Protein AF-A0A8G1RXE8-F1 (afdb_monomer)

Secondary structure (DSSP, 8-state):
---------HHHHHHHHHHHHHHTTPPSSEEEEEEETTTTEEEEEEE-S---HHHHHHHHHHHHHH-SS---EE-SS-EEEEPPPTT--------------------

Nearest PDB structures (foldseek):
  5mrc-assembly1_7  TM=4.461E-01  e=2.741E+00  Saccharomyces cerevisiae
  2nvm-assembly1_A  TM=3.968E-01  e=1.412E+00  Trichormus variabilis ATCC 29413
  1d1r-assembly1_A  TM=4.282E-01  e=4.979E+00  Escherichia coli
  2n76-assembly1_A  TM=2.440E-01  e=2.929E+00  synthetic construct
  7at4-assembly1_A  TM=2.327E-01  e=7.921E+00  uncultured bacterium

Structure (mmCIF, N/CA/C/O backbone):
data_AF-A0A8G1RXE8-F1
#
_entry.id   AF-A0A8G1RXE8-F1
#
loop_
_atom_site.group_PDB
_atom_site.id
_atom_site.type_symbol
_atom_site.label_atom_id
_atom_site.label_alt_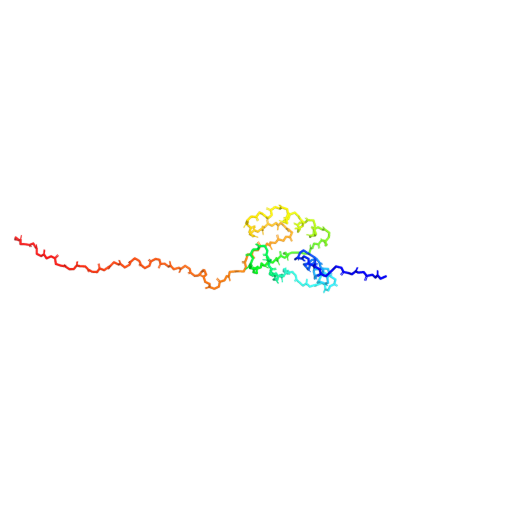id
_atom_site.label_comp_id
_atom_site.label_asym_id
_atom_site.label_entity_id
_atom_site.label_seq_id
_atom_site.pdbx_PDB_ins_code
_atom_site.Cartn_x
_atom_site.Cartn_y
_atom_site.Cartn_z
_atom_site.occupancy
_atom_site.B_iso_or_equiv
_atom_site.auth_seq_id
_atom_site.auth_comp_id
_atom_site.auth_asym_id
_atom_site.auth_atom_id
_atom_site.pdbx_PDB_model_num
ATOM 1 N N . MET A 1 1 ? 24.085 16.803 18.070 1.00 44.47 1 MET A N 1
ATOM 2 C CA . MET A 1 1 ? 23.231 15.627 18.347 1.00 44.47 1 MET A CA 1
ATOM 3 C C . MET A 1 1 ? 22.255 15.477 17.201 1.00 44.47 1 MET A C 1
ATOM 5 O O . MET A 1 1 ? 21.641 16.466 16.826 1.00 44.47 1 MET A O 1
ATOM 9 N N . THR A 1 2 ? 22.139 14.282 16.636 1.00 63.59 2 THR A N 1
ATOM 10 C CA . THR A 1 2 ? 21.210 13.995 15.536 1.00 63.59 2 THR A CA 1
ATOM 11 C C . THR A 1 2 ? 20.047 13.197 16.112 1.00 63.59 2 THR A C 1
ATOM 13 O O . THR A 1 2 ? 20.255 12.092 16.609 1.00 63.59 2 THR A O 1
ATOM 16 N N . SER A 1 3 ? 18.837 13.748 16.094 1.00 59.44 3 SER A N 1
ATOM 17 C CA . SER A 1 3 ? 17.620 13.014 16.447 1.00 59.44 3 SER A CA 1
ATOM 18 C C . SER A 1 3 ? 17.047 12.348 15.193 1.00 59.44 3 SER A C 1
ATOM 20 O O . SER A 1 3 ? 17.038 12.936 14.113 1.00 59.44 3 SER A O 1
ATOM 22 N N . LYS A 1 4 ? 16.590 11.096 15.314 1.00 69.69 4 LYS A N 1
ATOM 23 C CA . LYS A 1 4 ? 15.868 10.380 14.252 1.00 69.69 4 LYS A CA 1
ATOM 24 C C . LYS A 1 4 ? 14.429 10.164 14.700 1.00 69.69 4 LYS A C 1
ATOM 26 O O . LYS A 1 4 ? 14.198 9.685 15.807 1.00 69.69 4 LYS A O 1
ATOM 31 N N . ASN A 1 5 ? 13.471 10.504 13.845 1.00 68.44 5 ASN A N 1
ATOM 32 C CA . ASN A 1 5 ? 12.067 10.216 14.102 1.00 68.44 5 ASN A CA 1
ATOM 33 C C . ASN A 1 5 ? 11.797 8.731 13.811 1.00 68.44 5 ASN A C 1
ATOM 35 O O . ASN A 1 5 ? 11.994 8.272 12.688 1.00 68.44 5 ASN A O 1
ATOM 39 N N . LEU A 1 6 ? 11.385 7.982 14.836 1.00 71.81 6 LEU A N 1
ATOM 40 C CA . LEU A 1 6 ? 11.049 6.558 14.732 1.00 71.81 6 LEU A CA 1
ATOM 41 C C . LEU A 1 6 ? 9.540 6.309 14.576 1.00 71.81 6 LEU A C 1
ATOM 43 O O . LEU A 1 6 ? 9.129 5.156 14.467 1.00 71.81 6 LEU A O 1
ATOM 47 N N . ASN A 1 7 ? 8.713 7.359 14.532 1.00 67.88 7 ASN A N 1
ATOM 48 C CA . ASN A 1 7 ? 7.289 7.243 14.221 1.00 67.88 7 ASN A CA 1
ATOM 49 C C . ASN A 1 7 ? 7.112 7.006 12.719 1.00 67.88 7 ASN A C 1
ATOM 51 O O . ASN A 1 7 ? 6.743 7.912 11.976 1.00 67.88 7 ASN A O 1
ATOM 55 N N . ARG A 1 8 ? 7.416 5.788 12.266 1.00 78.19 8 ARG A N 1
ATOM 56 C CA . ARG A 1 8 ? 7.134 5.373 10.892 1.00 78.19 8 ARG A CA 1
ATOM 57 C C . ARG A 1 8 ? 5.632 5.212 10.718 1.00 78.19 8 ARG A C 1
ATOM 59 O O . ARG A 1 8 ? 4.980 4.538 11.516 1.00 78.19 8 ARG A O 1
ATOM 66 N N . THR A 1 9 ? 5.091 5.834 9.681 1.00 87.00 9 THR A N 1
ATOM 67 C CA . THR A 1 9 ? 3.709 5.607 9.264 1.00 87.00 9 THR A CA 1
ATOM 68 C C . THR A 1 9 ? 3.603 4.283 8.505 1.00 87.00 9 THR A C 1
ATOM 70 O O . THR A 1 9 ? 4.601 3.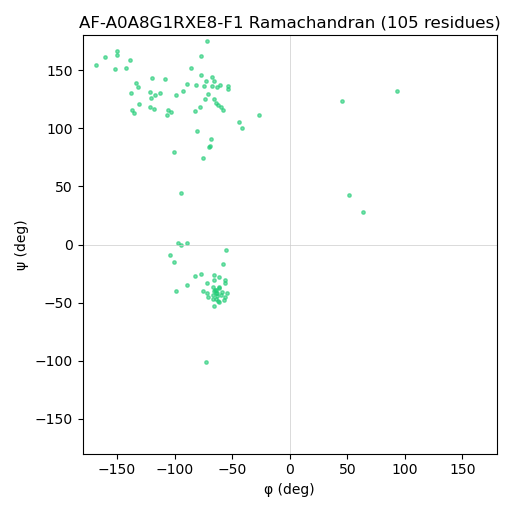766 8.003 1.00 87.00 9 THR A O 1
ATOM 73 N N . ASN A 1 10 ? 2.389 3.739 8.370 1.00 88.94 10 ASN A N 1
ATOM 74 C CA . ASN A 1 10 ? 2.169 2.555 7.531 1.00 88.94 10 ASN A CA 1
ATOM 75 C C . ASN A 1 10 ? 2.642 2.790 6.085 1.00 88.94 10 ASN A C 1
ATOM 77 O O . ASN A 1 10 ? 3.179 1.871 5.479 1.00 88.94 10 ASN A O 1
ATOM 81 N N . ILE A 1 11 ? 2.537 4.025 5.567 1.00 88.62 11 ILE A N 1
ATOM 82 C CA . ILE A 1 11 ? 3.081 4.395 4.251 1.00 88.62 11 ILE A CA 1
ATOM 83 C C . ILE A 1 1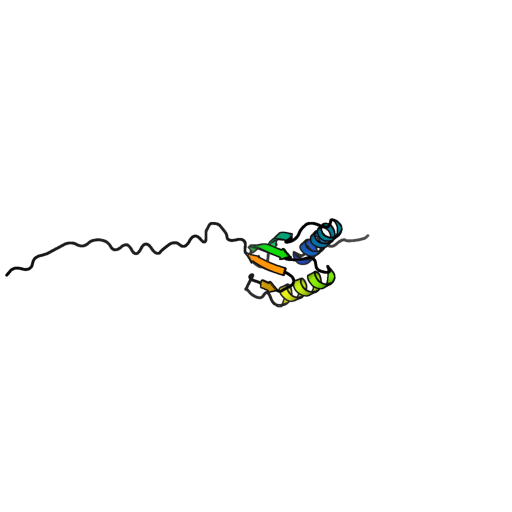1 ? 4.602 4.223 4.223 1.00 88.62 11 ILE A C 1
ATOM 85 O O . ILE A 1 11 ? 5.124 3.600 3.304 1.00 88.62 11 ILE A O 1
ATOM 89 N N . ASP A 1 12 ? 5.313 4.747 5.226 1.00 91.19 12 ASP A N 1
ATOM 90 C CA . ASP A 1 12 ? 6.778 4.662 5.277 1.00 91.19 12 ASP A CA 1
ATOM 91 C C . ASP A 1 12 ? 7.251 3.209 5.340 1.00 91.19 12 ASP A C 1
ATOM 93 O O . ASP A 1 12 ? 8.265 2.860 4.736 1.00 91.19 12 ASP A O 1
ATOM 97 N N . ILE A 1 13 ? 6.515 2.358 6.062 1.00 92.25 13 ILE A N 1
ATOM 98 C CA . ILE A 1 13 ? 6.804 0.925 6.155 1.00 92.25 13 ILE A CA 1
ATOM 99 C C . ILE A 1 13 ? 6.607 0.264 4.788 1.00 92.25 13 ILE A C 1
ATOM 101 O O . ILE A 1 13 ? 7.546 -0.358 4.300 1.00 92.25 13 ILE A O 1
ATOM 105 N N . ILE A 1 14 ? 5.445 0.450 4.147 1.00 93.31 14 ILE A N 1
ATOM 106 C CA . ILE A 1 14 ? 5.153 -0.135 2.825 1.00 93.31 14 ILE A CA 1
ATOM 107 C C . ILE A 1 14 ? 6.195 0.308 1.800 1.00 93.31 14 ILE A C 1
ATOM 109 O O . ILE A 1 14 ? 6.747 -0.531 1.103 1.00 93.31 14 ILE A O 1
ATOM 113 N N . LEU A 1 15 ? 6.514 1.604 1.731 1.00 93.94 15 LEU A N 1
ATOM 114 C CA . LEU A 1 15 ? 7.502 2.119 0.780 1.00 93.94 15 LEU A CA 1
ATOM 115 C C . LEU A 1 15 ? 8.899 1.550 1.023 1.00 93.94 15 LEU A C 1
ATOM 117 O O . LEU A 1 15 ? 9.598 1.218 0.070 1.00 93.94 15 LEU A O 1
ATOM 121 N N . THR A 1 16 ? 9.306 1.438 2.289 1.00 94.06 16 THR A N 1
ATOM 122 C CA . THR A 1 16 ? 10.624 0.900 2.640 1.00 94.06 16 THR A CA 1
ATOM 123 C C . THR A 1 16 ? 10.739 -0.577 2.275 1.00 94.06 16 THR A C 1
ATOM 125 O O . THR A 1 16 ? 11.771 -0.986 1.751 1.00 94.06 16 THR A O 1
ATOM 128 N N . GLU A 1 17 ? 9.713 -1.381 2.559 1.00 95.19 17 GLU A N 1
ATOM 129 C CA . GLU A 1 17 ? 9.725 -2.804 2.209 1.00 95.19 17 GLU A CA 1
ATOM 130 C C . GLU A 1 17 ? 9.581 -3.005 0.696 1.00 95.19 17 GLU A C 1
ATOM 132 O O . GLU A 1 17 ? 10.378 -3.731 0.112 1.00 95.19 17 GLU A O 1
ATOM 137 N N . TYR A 1 18 ? 8.703 -2.251 0.027 1.00 95.44 18 TYR A N 1
ATOM 138 C CA . TYR A 1 18 ? 8.552 -2.309 -1.427 1.00 95.44 18 TYR A CA 1
ATOM 139 C C . TYR A 1 18 ? 9.841 -1.982 -2.175 1.00 95.44 18 TYR A C 1
ATOM 141 O O . TYR A 1 18 ? 10.187 -2.673 -3.122 1.00 95.44 18 TYR A O 1
ATOM 149 N N . GLN A 1 19 ? 10.607 -0.980 -1.736 1.00 94.88 19 GLN A N 1
ATOM 150 C CA . GLN A 1 19 ? 11.903 -0.681 -2.352 1.00 94.88 19 GLN A CA 1
ATOM 151 C C . GLN A 1 19 ? 12.893 -1.846 -2.245 1.00 94.88 19 GLN A C 1
ATOM 153 O O . GLN A 1 19 ? 13.666 -2.075 -3.176 1.00 94.88 19 GLN A O 1
ATOM 158 N N . LYS A 1 20 ? 12.881 -2.585 -1.130 1.00 94.88 20 LYS A N 1
ATOM 159 C CA . LYS A 1 20 ? 13.726 -3.775 -0.970 1.00 94.88 20 LYS A CA 1
ATOM 160 C C . LYS A 1 20 ? 13.233 -4.916 -1.849 1.00 94.88 20 LYS A C 1
ATOM 162 O O . LYS A 1 20 ? 14.051 -5.538 -2.517 1.00 94.88 20 LYS A O 1
ATOM 167 N N . ASP A 1 21 ? 11.927 -5.161 -1.867 1.00 94.56 21 ASP A N 1
ATOM 168 C CA . ASP A 1 21 ? 11.320 -6.243 -2.643 1.00 94.56 21 ASP A CA 1
ATOM 169 C C . ASP A 1 21 ? 11.476 -6.006 -4.152 1.00 94.56 21 ASP A C 1
ATOM 171 O O . ASP A 1 21 ? 11.834 -6.920 -4.893 1.00 94.56 21 ASP A O 1
ATOM 175 N N . HIS A 1 22 ? 11.318 -4.757 -4.593 1.00 92.88 22 HIS A N 1
ATOM 176 C CA . HIS A 1 22 ? 11.581 -4.320 -5.962 1.00 92.88 22 HIS A CA 1
ATOM 177 C C . HIS A 1 22 ? 13.065 -4.489 -6.324 1.00 92.88 22 HIS A C 1
ATOM 179 O O . HIS A 1 22 ? 13.388 -5.017 -7.383 1.00 92.88 22 HIS A O 1
ATOM 185 N N . ALA A 1 23 ? 13.998 -4.107 -5.440 1.00 93.44 23 ALA A N 1
ATOM 186 C CA . ALA A 1 23 ? 15.433 -4.332 -5.661 1.00 93.44 23 ALA A CA 1
ATOM 187 C C . ALA A 1 23 ? 15.822 -5.823 -5.666 1.00 93.44 23 ALA A C 1
ATOM 189 O O . ALA A 1 23 ? 16.815 -6.199 -6.289 1.00 93.44 23 ALA A O 1
ATOM 190 N N . ALA A 1 24 ? 15.053 -6.665 -4.975 1.00 93.88 24 ALA A N 1
ATOM 191 C CA . ALA A 1 24 ? 15.219 -8.114 -4.940 1.00 93.88 24 ALA A CA 1
ATOM 192 C C . ALA A 1 24 ? 14.442 -8.848 -6.050 1.00 93.88 24 ALA A C 1
ATOM 194 O O . ALA A 1 24 ? 14.504 -10.076 -6.108 1.00 93.88 24 ALA A O 1
ATOM 195 N N . CYS A 1 25 ? 13.732 -8.123 -6.924 1.00 92.06 25 CYS A N 1
ATOM 196 C CA . CYS A 1 25 ? 12.891 -8.674 -7.989 1.00 92.06 25 CYS A CA 1
ATOM 197 C C . CYS A 1 25 ? 11.896 -9.737 -7.481 1.00 92.06 25 CYS A C 1
ATOM 199 O O . CYS A 1 25 ? 11.734 -10.796 -8.093 1.00 92.06 25 CYS A O 1
ATOM 201 N N . VAL A 1 26 ? 11.259 -9.480 -6.333 1.00 93.31 26 VAL A N 1
ATOM 202 C CA . VAL A 1 26 ? 10.248 -10.377 -5.752 1.00 93.31 26 VAL A CA 1
ATOM 203 C C . VAL A 1 26 ? 9.074 -10.542 -6.730 1.00 93.31 26 VAL A C 1
ATOM 205 O O . VAL A 1 26 ? 8.635 -9.560 -7.329 1.00 93.31 26 VAL A O 1
ATOM 208 N N . PRO A 1 27 ? 8.546 -11.767 -6.914 1.00 93.38 27 PRO A N 1
ATOM 209 C CA . PRO A 1 27 ? 7.422 -11.993 -7.813 1.00 93.38 27 PRO A CA 1
ATOM 210 C C . PRO A 1 27 ? 6.142 -11.315 -7.315 1.00 93.38 27 PRO A C 1
ATOM 212 O O . PRO A 1 27 ? 5.817 -11.347 -6.128 1.00 93.38 27 PRO A O 1
ATOM 215 N N . PHE A 1 28 ? 5.385 -10.762 -8.258 1.00 92.94 28 PHE A N 1
ATOM 216 C CA . PHE A 1 28 ? 4.085 -10.143 -8.015 1.00 92.94 28 PHE A CA 1
ATOM 217 C C . PHE A 1 28 ? 2.941 -11.176 -8.040 1.00 92.94 28 PHE A C 1
ATOM 219 O O . PHE A 1 28 ? 3.048 -12.183 -8.750 1.00 92.94 28 PHE A O 1
ATOM 226 N N . PRO A 1 29 ? 1.832 -10.939 -7.308 1.00 94.69 29 PRO A N 1
ATOM 227 C CA . PRO A 1 29 ? 1.552 -9.761 -6.479 1.00 94.69 29 PRO A CA 1
ATOM 228 C C . PRO A 1 29 ? 2.299 -9.777 -5.137 1.00 94.69 29 PRO A C 1
ATOM 230 O O . PRO A 1 29 ? 2.460 -10.828 -4.515 1.00 94.69 29 PRO A O 1
ATOM 233 N N . ILE A 1 30 ? 2.698 -8.596 -4.657 1.00 95.56 30 ILE A N 1
ATOM 234 C CA . ILE A 1 30 ? 3.324 -8.439 -3.337 1.00 95.56 30 ILE A CA 1
ATOM 235 C C . ILE A 1 30 ? 2.266 -7.976 -2.338 1.00 95.56 30 ILE A C 1
ATOM 237 O O . ILE A 1 30 ? 1.555 -7.000 -2.580 1.00 95.56 30 ILE A O 1
ATOM 241 N N . ARG A 1 31 ? 2.163 -8.670 -1.200 1.00 95.88 31 ARG A N 1
ATOM 242 C CA . ARG A 1 31 ? 1.161 -8.389 -0.167 1.00 95.88 31 ARG A CA 1
ATOM 243 C C . ARG A 1 31 ? 1.807 -8.054 1.173 1.00 95.88 31 ARG A C 1
ATOM 245 O O . ARG A 1 31 ? 2.529 -8.868 1.742 1.00 95.88 31 ARG A O 1
ATOM 252 N N . TYR A 1 32 ? 1.436 -6.905 1.725 1.00 95.44 32 TYR A N 1
ATOM 253 C CA . TYR A 1 32 ? 1.813 -6.457 3.062 1.00 95.44 32 TYR A CA 1
ATOM 254 C C . TYR A 1 32 ? 0.617 -6.511 4.013 1.00 95.44 32 TYR A C 1
ATOM 256 O O . TYR A 1 32 ? -0.508 -6.184 3.636 1.00 95.44 32 TYR A O 1
ATOM 264 N N . LEU A 1 33 ? 0.860 -6.897 5.265 1.00 95.00 33 LEU A N 1
ATOM 265 C CA . LEU A 1 33 ? -0.131 -6.875 6.341 1.00 95.00 33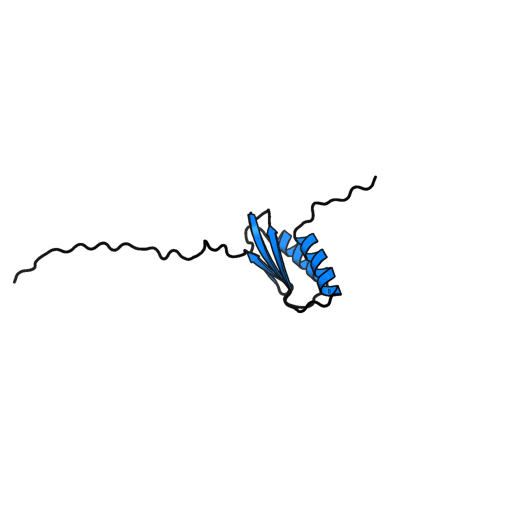 LEU A CA 1
ATOM 266 C C . LEU A 1 33 ? 0.350 -5.923 7.429 1.00 95.00 33 LEU A C 1
ATOM 268 O O . LEU A 1 33 ? 1.384 -6.171 8.046 1.00 95.00 33 LEU A O 1
ATOM 272 N N . LEU A 1 34 ? -0.394 -4.844 7.665 1.00 93.12 34 LEU A N 1
ATOM 273 C CA . LEU A 1 34 ? -0.038 -3.839 8.663 1.00 93.12 34 LEU A CA 1
ATOM 274 C C . LEU A 1 34 ? -1.242 -3.465 9.520 1.00 93.12 34 LEU A C 1
ATOM 276 O O . LEU A 1 34 ? -2.345 -3.251 9.015 1.00 93.12 34 LEU A O 1
ATOM 280 N N . PHE A 1 35 ? -1.004 -3.321 10.820 1.00 90.12 35 PHE A N 1
ATOM 281 C CA . PHE A 1 35 ? -1.996 -2.800 11.749 1.00 90.12 35 PHE A CA 1
ATOM 282 C C . PHE A 1 35 ? -2.164 -1.290 11.555 1.00 90.12 35 PHE A C 1
ATOM 284 O O . PHE A 1 35 ? -1.196 -0.527 11.631 1.00 90.12 35 PHE A O 1
ATOM 291 N N . ASP A 1 36 ? -3.392 -0.829 11.326 1.00 88.62 36 ASP A N 1
ATOM 292 C CA . ASP A 1 36 ? -3.689 0.598 11.229 1.00 88.62 36 ASP A CA 1
ATOM 293 C C . ASP A 1 36 ? -4.356 1.106 12.505 1.00 88.62 36 ASP A C 1
ATOM 295 O O . ASP A 1 36 ? -5.490 0.756 12.840 1.00 88.62 36 ASP A O 1
ATOM 299 N N . ARG A 1 37 ? -3.639 1.985 13.212 1.00 86.38 37 ARG A N 1
ATOM 300 C CA . ARG A 1 37 ? -4.087 2.569 14.482 1.00 86.38 37 ARG A CA 1
ATOM 301 C C . ARG A 1 37 ? -5.367 3.391 14.341 1.00 86.38 37 ARG A C 1
ATOM 303 O O . ARG A 1 37 ? -6.110 3.477 15.311 1.00 86.38 37 ARG A O 1
ATOM 310 N N . LYS A 1 38 ? -5.636 3.983 13.170 1.00 84.81 38 LYS A N 1
ATOM 311 C CA . LYS A 1 38 ? -6.859 4.766 12.933 1.00 84.81 38 LYS A CA 1
ATOM 312 C C . LYS A 1 38 ? -8.099 3.873 12.957 1.00 84.81 38 LYS A C 1
ATOM 314 O O . LYS A 1 38 ? -9.145 4.296 13.435 1.00 84.81 38 LYS A O 1
ATOM 319 N N . PHE A 1 39 ? -7.975 2.651 12.447 1.00 85.56 39 PHE A N 1
ATOM 320 C CA . PHE A 1 39 ? -9.090 1.713 12.301 1.00 85.56 39 PHE A CA 1
ATOM 321 C C . PHE A 1 39 ? -9.104 0.599 13.352 1.00 85.56 39 PHE A C 1
ATOM 323 O O . PHE A 1 39 ? -10.070 -0.164 13.417 1.00 85.56 39 PHE A O 1
ATOM 330 N N . GLY A 1 40 ? -8.035 0.487 14.146 1.00 88.44 40 GLY A N 1
ATOM 331 C CA . GLY A 1 40 ? -7.896 -0.521 15.193 1.00 88.44 40 GLY A CA 1
ATOM 332 C C . GLY A 1 40 ? -7.873 -1.952 14.658 1.00 88.44 40 GLY A C 1
ATOM 333 O O . GLY A 1 40 ? -8.312 -2.860 15.356 1.00 88.44 40 GLY A O 1
ATOM 334 N N . ARG A 1 41 ? -7.423 -2.161 13.415 1.00 89.50 41 ARG A N 1
ATOM 335 C CA . ARG A 1 41 ? -7.420 -3.480 12.770 1.00 89.50 41 ARG A CA 1
ATOM 336 C C . ARG A 1 41 ? -6.294 -3.639 11.760 1.00 89.50 41 ARG A C 1
ATOM 338 O O . ARG A 1 41 ? -5.721 -2.654 11.289 1.00 89.50 41 ARG A O 1
ATOM 345 N N . ASP A 1 42 ? -6.028 -4.890 11.410 1.00 92.75 42 ASP A N 1
ATOM 346 C CA . ASP A 1 42 ? -5.078 -5.238 10.363 1.00 92.75 42 ASP A CA 1
ATOM 347 C C . ASP A 1 42 ? -5.657 -4.948 8.974 1.00 92.75 42 ASP A C 1
ATOM 349 O O . ASP A 1 42 ? -6.814 -5.269 8.679 1.00 92.75 42 ASP A O 1
ATOM 353 N N . ILE A 1 43 ? -4.836 -4.354 8.113 1.00 92.06 43 ILE A N 1
ATOM 354 C CA . ILE A 1 43 ? -5.162 -4.020 6.728 1.00 92.06 43 ILE A CA 1
ATOM 355 C C . ILE A 1 43 ? -4.158 -4.723 5.815 1.00 92.06 43 ILE A C 1
ATOM 357 O O . ILE A 1 43 ? -2.945 -4.645 6.031 1.00 92.06 43 ILE A O 1
ATOM 361 N N . PHE A 1 44 ? -4.675 -5.397 4.792 1.00 94.56 44 PHE A N 1
ATOM 362 C CA . PHE A 1 44 ? -3.881 -5.889 3.677 1.00 94.56 44 PHE A CA 1
ATOM 363 C C . PHE A 1 44 ? -3.644 -4.765 2.679 1.00 94.56 44 PHE A C 1
ATOM 365 O O . PHE A 1 44 ? -4.577 -4.037 2.363 1.00 94.56 44 PHE A O 1
ATOM 372 N N . TYR A 1 45 ? -2.418 -4.665 2.180 1.00 94.31 45 TYR A N 1
ATOM 373 C CA . TYR A 1 45 ? -2.031 -3.829 1.051 1.00 94.31 45 TYR A CA 1
ATOM 374 C C . TYR A 1 45 ? -1.434 -4.746 -0.011 1.00 94.31 45 TYR A C 1
ATOM 376 O O . TYR A 1 45 ? -0.439 -5.417 0.258 1.00 94.31 45 TYR A O 1
ATOM 384 N N . GLU A 1 46 ? -2.039 -4.806 -1.188 1.00 95.75 46 GLU A N 1
ATOM 385 C CA . GLU A 1 46 ? -1.584 -5.645 -2.295 1.00 95.75 46 GLU A CA 1
ATOM 386 C C . GLU A 1 46 ? -1.174 -4.786 -3.481 1.00 95.75 46 GLU A C 1
ATOM 388 O O . GLU A 1 46 ? -1.938 -3.932 -3.928 1.00 95.75 46 GLU A O 1
ATOM 393 N N . ILE A 1 47 ? 0.030 -5.033 -3.982 1.00 95.69 47 ILE A N 1
ATOM 394 C CA . ILE A 1 47 ? 0.576 -4.408 -5.179 1.00 95.69 47 ILE A CA 1
ATOM 395 C C . ILE A 1 47 ? 0.547 -5.475 -6.279 1.00 95.69 47 ILE A C 1
ATOM 397 O O . ILE A 1 47 ? 1.263 -6.476 -6.166 1.00 95.69 47 ILE A O 1
ATOM 401 N N . PRO A 1 48 ? -0.302 -5.318 -7.308 1.00 95.19 48 PRO A N 1
ATOM 402 C CA . PRO A 1 48 ? -0.587 -6.388 -8.258 1.00 95.19 48 PRO A CA 1
ATOM 403 C C . PRO A 1 48 ? 0.521 -6.604 -9.292 1.00 95.19 48 PRO A C 1
ATOM 405 O O . PRO A 1 48 ? 0.637 -7.697 -9.838 1.00 95.19 48 PRO A O 1
ATOM 408 N N . GLN A 1 49 ? 1.319 -5.576 -9.578 1.00 94.94 49 GLN A N 1
ATOM 409 C CA . GLN A 1 49 ? 2.312 -5.583 -10.646 1.00 94.94 49 GLN A CA 1
ATOM 410 C C . GLN A 1 49 ? 3.493 -4.679 -10.309 1.00 94.94 49 GLN A C 1
ATOM 412 O O . GLN A 1 49 ? 3.401 -3.841 -9.411 1.00 94.94 49 GLN A O 1
ATOM 417 N N . ASP A 1 50 ? 4.565 -4.833 -11.078 1.00 93.94 50 ASP A N 1
ATOM 418 C CA . ASP A 1 50 ? 5.744 -3.991 -10.958 1.00 93.94 50 ASP A CA 1
ATOM 419 C C . ASP A 1 50 ? 5.435 -2.540 -11.338 1.00 93.94 50 ASP A C 1
ATOM 421 O O . ASP A 1 50 ? 4.894 -2.253 -12.408 1.00 93.94 50 ASP A O 1
ATOM 425 N N . ILE A 1 51 ? 5.746 -1.632 -10.420 1.00 94.56 51 ILE A N 1
ATOM 426 C CA . ILE A 1 51 ? 5.484 -0.198 -10.523 1.00 94.56 51 ILE A CA 1
ATOM 427 C C . ILE A 1 51 ? 6.641 0.596 -9.927 1.00 94.56 51 ILE A C 1
ATOM 429 O O . ILE A 1 51 ? 7.294 0.175 -8.968 1.00 94.56 51 ILE A O 1
ATOM 433 N N . GLU A 1 52 ? 6.839 1.813 -10.428 1.00 93.94 52 GLU A N 1
ATOM 434 C CA . GLU A 1 52 ? 7.844 2.705 -9.863 1.00 93.94 52 GLU A CA 1
ATOM 435 C C . GLU A 1 52 ? 7.509 3.076 -8.400 1.00 93.94 52 GLU A C 1
ATOM 437 O O . GLU A 1 52 ? 6.365 3.443 -8.094 1.00 93.94 52 GLU A O 1
ATOM 442 N N . PRO A 1 53 ? 8.493 3.059 -7.478 1.00 91.69 53 PRO A N 1
ATOM 443 C CA . PRO A 1 53 ? 8.273 3.416 -6.074 1.00 91.69 53 PRO A CA 1
ATOM 444 C C . PRO A 1 53 ? 7.669 4.815 -5.858 1.00 91.69 53 PRO A C 1
ATOM 446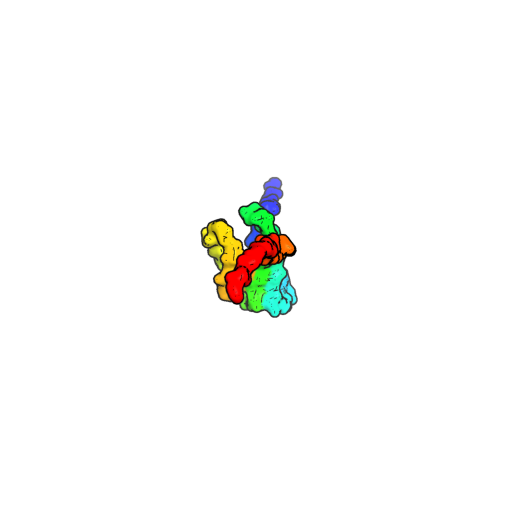 O O . PRO A 1 53 ? 6.927 5.030 -4.896 1.00 91.69 53 PRO A O 1
ATOM 449 N N . ASP A 1 54 ? 7.953 5.770 -6.748 1.00 92.69 54 ASP A N 1
ATOM 450 C CA . ASP A 1 54 ? 7.404 7.130 -6.680 1.00 92.69 54 ASP A CA 1
ATOM 451 C C . ASP A 1 54 ? 5.911 7.185 -7.042 1.00 92.69 54 ASP A C 1
ATOM 453 O O . ASP A 1 54 ? 5.145 7.953 -6.439 1.00 92.69 54 ASP A O 1
ATOM 457 N N . LEU A 1 55 ? 5.469 6.322 -7.964 1.00 94.31 55 LEU A N 1
ATOM 458 C CA . LEU A 1 55 ? 4.054 6.152 -8.287 1.00 94.31 55 LEU A CA 1
ATOM 459 C C . LEU A 1 55 ? 3.311 5.544 -7.092 1.00 94.31 55 LEU A C 1
ATOM 461 O O . LEU A 1 55 ? 2.305 6.102 -6.650 1.00 94.31 55 LEU A O 1
ATOM 465 N N . LEU A 1 56 ? 3.865 4.483 -6.493 1.00 93.81 56 LEU A N 1
ATOM 466 C CA . LEU A 1 56 ? 3.316 3.877 -5.277 1.00 93.81 56 LEU A CA 1
ATOM 467 C C . LEU A 1 56 ? 3.184 4.904 -4.145 1.00 93.81 56 LEU A C 1
ATOM 469 O O . LEU A 1 56 ? 2.143 4.994 -3.493 1.00 93.81 56 LEU A O 1
ATOM 473 N N . LYS A 1 57 ? 4.217 5.723 -3.926 1.00 93.62 57 LYS A N 1
ATOM 474 C CA . LYS A 1 57 ? 4.204 6.786 -2.913 1.00 93.62 57 LYS A CA 1
ATOM 475 C C . LYS A 1 57 ? 3.086 7.792 -3.156 1.00 93.62 57 LYS A C 1
ATOM 477 O O . LYS A 1 57 ? 2.426 8.212 -2.203 1.00 93.62 57 LYS A O 1
ATOM 482 N N . SER A 1 58 ? 2.880 8.198 -4.402 1.00 93.19 58 SER A N 1
ATOM 483 C CA . SER A 1 58 ? 1.834 9.155 -4.766 1.00 93.19 58 SER A CA 1
ATOM 484 C C . SER A 1 58 ? 0.443 8.579 -4.492 1.00 93.19 58 SER A C 1
ATOM 486 O O . SER A 1 58 ? -0.349 9.217 -3.794 1.00 93.19 58 SER A O 1
ATOM 488 N N . SER A 1 59 ? 0.187 7.337 -4.912 1.00 92.62 59 SER A N 1
ATOM 489 C CA . SER A 1 59 ? -1.084 6.645 -4.665 1.00 92.62 59 SER A CA 1
ATOM 490 C C . SER A 1 59 ? -1.338 6.366 -3.182 1.00 92.62 59 SER A C 1
ATOM 492 O O . SER A 1 59 ? -2.454 6.556 -2.706 1.00 92.62 59 SER A O 1
ATOM 494 N N . LEU A 1 60 ? -0.318 5.988 -2.404 1.00 92.00 60 LEU A N 1
ATOM 495 C CA . LEU A 1 60 ? -0.457 5.810 -0.954 1.00 92.00 60 LEU A CA 1
ATOM 496 C C . LEU A 1 60 ? -0.802 7.129 -0.249 1.00 92.00 60 LEU A C 1
ATOM 498 O O . LEU A 1 60 ? -1.663 7.156 0.629 1.00 92.00 60 LEU A O 1
ATOM 502 N N . ASN A 1 61 ? -0.173 8.239 -0.644 1.00 91.69 61 ASN A N 1
ATOM 503 C CA . ASN A 1 61 ? -0.513 9.559 -0.107 1.00 91.69 61 ASN A CA 1
ATOM 504 C C . ASN A 1 61 ? -1.939 9.978 -0.477 1.00 91.69 61 ASN A C 1
ATOM 506 O O . ASN A 1 61 ? -2.638 10.556 0.357 1.00 91.69 61 ASN A O 1
ATOM 510 N N . GLN A 1 62 ? -2.374 9.681 -1.702 1.00 91.06 62 GLN A N 1
ATOM 511 C CA . GLN A 1 62 ? -3.744 9.917 -2.144 1.00 91.06 62 GLN A CA 1
ATOM 512 C C . GLN A 1 62 ? -4.740 9.106 -1.310 1.00 91.06 62 GLN A C 1
ATOM 514 O O . GLN A 1 62 ? -5.648 9.691 -0.721 1.00 91.06 62 GLN A O 1
ATOM 519 N N . TYR A 1 63 ? -4.498 7.807 -1.129 1.00 89.88 63 TYR A N 1
ATOM 520 C CA . TYR A 1 63 ? -5.294 6.962 -0.242 1.00 89.88 63 TYR A CA 1
ATOM 521 C C . TYR A 1 63 ? -5.381 7.528 1.175 1.00 89.88 63 TYR A C 1
ATOM 523 O O . TYR A 1 63 ? -6.457 7.551 1.760 1.00 89.88 63 TYR A O 1
ATOM 531 N N . VAL A 1 64 ? -4.289 8.051 1.744 1.00 87.00 64 VAL A N 1
ATOM 532 C CA . VAL A 1 64 ? -4.340 8.645 3.089 1.00 87.00 64 VAL A CA 1
ATOM 533 C C . VAL A 1 64 ? -5.192 9.912 3.166 1.00 87.00 64 VAL A C 1
ATOM 535 O O . VAL A 1 64 ? -5.799 10.157 4.211 1.00 87.00 64 VAL A O 1
ATOM 538 N N . ARG A 1 65 ? -5.276 10.687 2.083 1.00 86.50 65 ARG A N 1
ATOM 539 C CA . ARG A 1 65 ? -6.153 11.864 1.995 1.00 86.50 65 ARG A CA 1
ATOM 540 C C . ARG A 1 65 ? -7.617 11.473 1.817 1.00 86.50 65 ARG A C 1
ATOM 542 O O . ARG A 1 65 ? -8.483 12.098 2.418 1.00 86.50 65 ARG A O 1
ATOM 549 N N . GLU A 1 66 ? -7.877 10.448 1.014 1.00 85.94 66 GLU A N 1
ATOM 550 C CA . GLU A 1 66 ? -9.228 9.996 0.664 1.00 85.94 66 GLU A CA 1
ATOM 551 C C . GLU A 1 66 ? -9.843 9.079 1.725 1.00 85.94 66 GLU A C 1
ATOM 553 O O . GLU A 1 66 ? -11.065 9.047 1.883 1.00 85.94 66 GLU A O 1
ATOM 558 N N . ARG A 1 67 ? -9.018 8.351 2.491 1.00 78.19 67 ARG A N 1
ATOM 559 C CA . ARG A 1 67 ? -9.491 7.423 3.524 1.00 78.19 67 ARG A CA 1
ATOM 560 C C . ARG A 1 67 ? -10.121 8.194 4.685 1.00 78.19 67 ARG A C 1
ATOM 562 O O . ARG A 1 67 ? -9.474 8.583 5.662 1.00 78.19 67 ARG A O 1
ATOM 569 N N . GLY A 1 68 ? -11.425 8.415 4.583 1.00 77.12 68 GLY A N 1
ATOM 570 C CA . GLY A 1 68 ? -12.269 8.902 5.667 1.00 77.12 68 GLY A CA 1
ATOM 571 C C . GLY A 1 68 ? -12.490 7.798 6.699 1.00 77.12 68 GLY A C 1
ATOM 572 O O . GLY A 1 68 ? -11.618 7.521 7.527 1.00 77.12 68 GLY A O 1
ATOM 573 N N . THR A 1 69 ? -13.6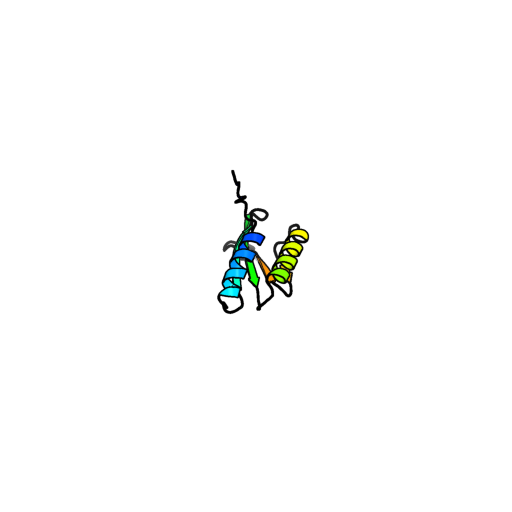63 7.175 6.628 1.00 72.56 69 THR A N 1
ATOM 574 C CA . THR A 1 69 ? -14.111 6.062 7.481 1.00 72.56 69 THR A CA 1
ATOM 575 C C . THR A 1 69 ? -13.987 4.693 6.808 1.00 72.56 69 THR A C 1
ATOM 577 O O . THR A 1 69 ? -14.025 3.675 7.495 1.00 72.56 69 THR A O 1
ATOM 580 N N . THR A 1 70 ? -13.811 4.653 5.487 1.00 77.56 70 THR A N 1
ATOM 581 C CA . THR A 1 70 ? -13.745 3.412 4.707 1.00 77.56 70 THR A CA 1
ATOM 582 C C . THR A 1 70 ? -12.303 2.938 4.547 1.00 77.56 70 THR A C 1
ATOM 584 O O . THR A 1 70 ? -11.418 3.719 4.202 1.00 77.56 70 THR A O 1
ATOM 587 N N . ILE A 1 71 ? -12.081 1.646 4.801 1.00 80.12 71 ILE A N 1
ATOM 588 C CA . ILE A 1 71 ? -10.775 0.979 4.665 1.00 80.12 71 ILE A CA 1
ATOM 589 C C . ILE A 1 71 ? -10.576 0.418 3.255 1.00 80.12 71 ILE A C 1
ATOM 591 O O . ILE A 1 71 ? -9.456 0.396 2.756 1.00 80.12 71 ILE A O 1
ATOM 595 N N . GLY A 1 72 ? -11.661 -0.057 2.635 1.00 85.19 72 GLY A N 1
ATOM 596 C CA . GLY A 1 72 ? -11.635 -0.624 1.293 1.00 85.19 72 GLY A CA 1
ATOM 597 C C . GLY A 1 72 ? -11.192 0.417 0.271 1.00 85.19 72 GLY A C 1
ATOM 598 O O . GLY A 1 72 ? -11.844 1.450 0.120 1.00 85.19 72 GLY A O 1
ATOM 599 N N . TYR A 1 73 ? -10.097 0.129 -0.419 1.00 86.38 73 TYR A N 1
ATOM 600 C CA . TYR A 1 73 ? -9.537 0.960 -1.470 1.00 86.38 73 TYR A CA 1
ATOM 601 C C . TYR A 1 73 ? -9.089 0.069 -2.620 1.00 86.38 73 TYR A C 1
ATOM 603 O O . TYR A 1 73 ? -8.393 -0.921 -2.407 1.00 86.38 73 TYR A O 1
ATOM 611 N N . SER A 1 74 ? -9.494 0.409 -3.837 1.00 88.62 74 SER A N 1
ATOM 612 C CA . SER A 1 74 ? -9.057 -0.289 -5.041 1.00 88.62 74 SER A CA 1
ATOM 613 C C . SER A 1 74 ? -8.594 0.742 -6.049 1.00 88.62 74 SER A C 1
ATOM 615 O O . SER A 1 74 ? -9.370 1.608 -6.446 1.00 88.62 74 SER A O 1
ATOM 617 N N . HIS A 1 75 ? -7.335 0.634 -6.449 1.00 90.00 75 HIS A N 1
ATOM 618 C CA . HIS A 1 75 ? -6.705 1.474 -7.453 1.00 90.00 75 HIS A CA 1
ATOM 619 C C . HIS A 1 75 ? -5.831 0.592 -8.347 1.00 90.00 75 HIS A C 1
ATOM 621 O O . HIS A 1 75 ? -5.368 -0.463 -7.920 1.00 90.00 75 HIS A O 1
ATOM 627 N N . ASP A 1 76 ? -5.525 1.061 -9.55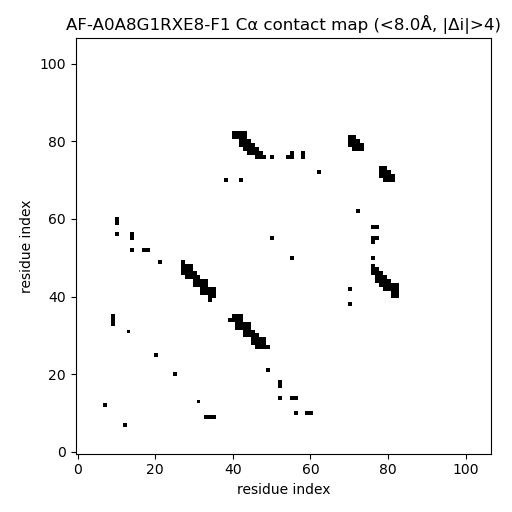3 1.00 89.56 76 ASP A N 1
ATOM 628 C CA . ASP A 1 76 ? -4.651 0.369 -10.515 1.00 89.56 76 ASP A CA 1
ATOM 629 C C . ASP A 1 76 ? -3.231 0.084 -9.982 1.00 89.56 76 ASP A C 1
ATOM 631 O O . ASP A 1 76 ? -2.496 -0.725 -10.539 1.00 89.56 76 ASP A O 1
ATOM 635 N N . VAL A 1 77 ? -2.832 0.769 -8.905 1.00 93.38 77 VAL A N 1
ATOM 636 C CA . VAL A 1 77 ? -1.479 0.738 -8.329 1.00 93.38 77 VAL A CA 1
ATOM 637 C C . VAL A 1 77 ? -1.415 -0.214 -7.140 1.00 93.38 77 VAL A C 1
ATOM 639 O O . VAL A 1 77 ? -0.429 -0.921 -6.964 1.00 93.38 77 VAL A O 1
ATOM 642 N N . PHE A 1 78 ? -2.455 -0.224 -6.308 1.00 93.94 78 PHE A N 1
ATOM 643 C CA . PHE A 1 78 ? -2.556 -1.121 -5.169 1.00 93.94 78 PHE A CA 1
ATOM 644 C C . PHE A 1 78 ? -4.008 -1.238 -4.701 1.00 93.94 78 PHE A C 1
ATOM 646 O O . PHE A 1 78 ? -4.854 -0.377 -4.959 1.00 93.94 78 PHE A O 1
ATOM 653 N N . GLN A 1 79 ? -4.271 -2.289 -3.942 1.00 94.19 79 GLN A N 1
ATOM 654 C CA . GLN A 1 79 ? -5.540 -2.528 -3.275 1.00 94.19 79 GLN A CA 1
ATOM 655 C C . GLN A 1 79 ? -5.321 -2.594 -1.765 1.00 94.19 79 GLN A C 1
ATOM 657 O O . GLN A 1 79 ? -4.306 -3.115 -1.303 1.00 94.19 79 GLN A O 1
ATOM 662 N N . ALA A 1 80 ? -6.269 -2.070 -0.988 1.00 92.88 80 ALA A N 1
ATOM 663 C CA . ALA A 1 80 ? -6.272 -2.200 0.460 1.00 92.88 80 ALA A CA 1
ATOM 664 C C . ALA A 1 80 ? -7.630 -2.643 0.997 1.00 92.88 80 ALA A C 1
ATOM 666 O O . ALA A 1 80 ? -8.676 -2.136 0.593 1.00 92.88 80 ALA A O 1
ATOM 667 N N . TRP A 1 81 ? -7.622 -3.595 1.926 1.00 93.00 81 TRP A N 1
ATOM 668 C CA . TRP A 1 81 ? -8.841 -4.101 2.553 1.00 93.00 81 TRP A CA 1
ATOM 669 C C . TRP A 1 81 ? -8.565 -4.608 3.970 1.00 93.00 81 TRP A C 1
ATOM 671 O O . TRP A 1 81 ? -7.450 -5.045 4.273 1.00 93.00 81 TRP A O 1
ATOM 681 N N . PRO A 1 82 ? -9.556 -4.550 4.877 1.00 91.88 82 PRO A N 1
ATOM 682 C CA . PRO A 1 82 ? -9.371 -5.060 6.224 1.00 91.88 82 PRO A CA 1
ATOM 683 C C . PRO A 1 82 ? -9.210 -6.580 6.194 1.00 91.88 82 PRO A C 1
ATOM 685 O O . PRO A 1 82 ? -9.873 -7.284 5.426 1.00 91.88 82 PRO A O 1
ATOM 688 N N . ARG A 1 83 ? -8.361 -7.109 7.074 1.00 88.50 83 ARG A N 1
ATOM 689 C CA . ARG A 1 83 ? -8.341 -8.545 7.344 1.00 88.50 83 ARG A CA 1
ATOM 690 C C . ARG A 1 83 ? -9.686 -8.933 7.958 1.00 88.50 83 ARG A C 1
ATOM 692 O O . ARG A 1 83 ? -10.049 -8.398 9.002 1.00 88.50 83 ARG A O 1
ATOM 699 N N . ARG A 1 84 ? -10.413 -9.859 7.321 1.00 79.38 84 ARG A N 1
ATOM 700 C CA . ARG A 1 84 ? -11.629 -10.437 7.909 1.00 79.38 84 ARG A CA 1
ATOM 701 C C . ARG A 1 84 ? -11.252 -11.108 9.227 1.00 79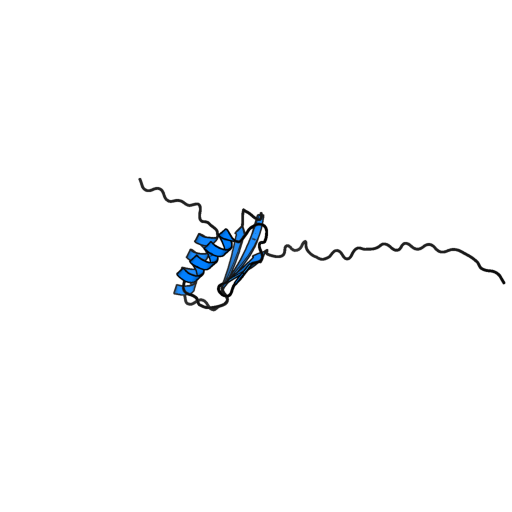.38 84 ARG A C 1
ATOM 703 O O . ARG A 1 84 ? -10.422 -12.019 9.251 1.00 79.38 84 ARG A O 1
ATOM 710 N N . SER A 1 85 ? -11.816 -10.623 10.323 1.00 62.25 85 SER A N 1
ATOM 711 C CA . SER A 1 85 ? -11.775 -11.315 11.609 1.00 62.25 85 SER A CA 1
ATOM 712 C C . SER A 1 85 ? -12.718 -12.516 11.537 1.00 62.25 85 SER A C 1
ATOM 714 O O . SER A 1 85 ? -13.815 -12.397 11.006 1.00 62.25 85 SER A O 1
ATOM 716 N N . PHE A 1 86 ? -12.325 -13.651 12.119 1.00 52.66 86 PHE A N 1
ATOM 717 C CA . PHE A 1 86 ? -13.128 -14.886 12.203 1.00 52.66 86 PHE A CA 1
ATOM 718 C C . PHE A 1 86 ? -14.527 -14.719 12.848 1.00 52.66 86 PHE A C 1
ATOM 720 O O . PHE A 1 86 ? -15.284 -15.673 12.895 1.00 52.66 86 PHE A O 1
ATOM 727 N N . GLN A 1 87 ? -14.880 -13.535 13.358 1.00 51.69 87 GLN A N 1
ATOM 728 C CA . GLN A 1 87 ? -16.170 -13.238 13.995 1.00 51.69 87 GLN A CA 1
ATOM 729 C C . GLN A 1 87 ? -17.230 -12.634 13.060 1.00 51.69 87 GLN A C 1
ATOM 731 O O . GLN A 1 87 ? -18.344 -12.390 13.507 1.00 51.69 87 GLN A O 1
ATOM 736 N N . GLU A 1 88 ? -16.921 -12.410 11.781 1.00 52.94 88 GLU A N 1
ATOM 737 C CA . GLU A 1 88 ? -17.920 -12.086 10.749 1.00 52.94 88 GLU A CA 1
ATOM 738 C C . GLU A 1 88 ? -18.360 -13.365 10.012 1.00 52.94 88 GLU A C 1
ATOM 740 O O . GLU A 1 88 ? -18.401 -13.408 8.785 1.00 52.94 88 GLU A O 1
ATOM 745 N N . GLU A 1 89 ? -18.630 -14.449 10.743 1.00 51.75 89 GLU A N 1
ATOM 746 C CA . GLU A 1 89 ? -19.506 -15.492 10.213 1.00 51.75 89 GLU A CA 1
ATOM 747 C C . GLU A 1 89 ? -20.936 -15.023 10.465 1.00 51.75 89 GLU A C 1
ATOM 749 O O . GLU A 1 89 ? -21.341 -14.835 11.613 1.00 51.75 89 GLU A O 1
ATOM 754 N N . ASP A 1 90 ? -21.653 -14.764 9.368 1.00 53.41 90 ASP A N 1
ATOM 755 C CA . ASP A 1 90 ? -23.107 -14.677 9.302 1.00 53.41 90 ASP A CA 1
ATOM 756 C C . ASP A 1 90 ? -23.731 -15.535 10.406 1.00 53.41 90 ASP A C 1
ATOM 758 O O . ASP A 1 90 ? -23.643 -16.762 10.375 1.00 53.41 90 ASP A O 1
ATOM 762 N N . VAL A 1 91 ? -24.356 -14.897 11.393 1.00 52.72 91 VAL A N 1
ATOM 763 C CA . VAL A 1 91 ? -25.345 -15.578 12.219 1.00 52.72 91 VAL A CA 1
ATOM 764 C C . VAL A 1 91 ? -26.613 -15.550 11.371 1.00 52.72 91 VAL A C 1
ATOM 766 O O . VAL A 1 91 ? -27.283 -14.513 11.362 1.00 52.72 91 VAL A O 1
ATOM 769 N N . PRO A 1 92 ? -26.979 -16.615 10.625 1.00 52.81 92 PRO A N 1
ATOM 770 C CA . PRO A 1 92 ? -28.330 -16.697 10.114 1.00 52.81 92 PRO A CA 1
ATOM 771 C C . PRO A 1 92 ? -29.235 -16.652 11.338 1.00 52.81 92 PRO A C 1
ATOM 773 O O . PRO A 1 92 ? -29.162 -17.507 12.222 1.00 52.81 92 PRO A O 1
ATOM 776 N N . ASN A 1 93 ? -30.019 -15.579 11.404 1.00 54.94 93 ASN A N 1
ATOM 777 C CA . ASN A 1 93 ? -31.045 -15.337 12.396 1.00 54.94 93 ASN A CA 1
ATOM 778 C C . ASN A 1 93 ? -31.831 -16.638 12.591 1.00 54.94 93 ASN A C 1
ATOM 780 O O . ASN A 1 93 ? -32.593 -17.048 11.714 1.00 54.94 93 ASN A O 1
ATOM 784 N N . ARG A 1 94 ? -31.593 -17.330 13.710 1.00 54.38 94 ARG A N 1
ATOM 785 C CA . ARG A 1 94 ? -32.402 -18.473 14.119 1.00 54.38 94 ARG A CA 1
ATOM 786 C C . ARG A 1 94 ? -33.741 -17.875 14.533 1.00 54.38 94 ARG A C 1
ATOM 788 O O . ARG A 1 94 ? -33.953 -17.554 15.696 1.00 54.38 94 ARG A O 1
ATOM 795 N N . SER A 1 95 ? -34.617 -17.652 13.557 1.00 55.31 95 SER A N 1
ATOM 796 C CA . SER A 1 95 ? -36.033 -17.433 13.810 1.00 55.31 95 SER A CA 1
ATOM 797 C C . SER A 1 95 ? -36.599 -18.764 14.279 1.00 55.31 95 SER A C 1
ATOM 799 O O . SER A 1 95 ? -37.060 -19.595 13.500 1.00 55.31 95 SER A O 1
ATOM 801 N N . ASP A 1 96 ? -36.433 -18.962 15.58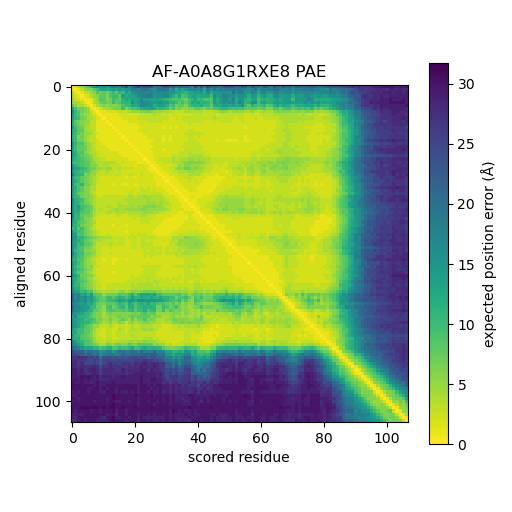0 1.00 56.88 96 ASP A N 1
ATOM 802 C CA . ASP A 1 96 ? -37.187 -19.859 16.432 1.00 56.88 96 ASP A CA 1
ATOM 803 C C . ASP A 1 96 ? -38.670 -19.771 16.053 1.00 56.88 96 ASP A C 1
ATOM 805 O O . ASP A 1 96 ? -39.358 -18.801 16.362 1.00 56.88 96 ASP A O 1
ATOM 809 N N . SER A 1 97 ? -39.129 -20.745 15.272 1.00 53.88 97 SER A N 1
ATOM 810 C CA . SER A 1 97 ? -40.550 -20.967 15.027 1.00 53.88 97 SER A CA 1
ATOM 811 C C . SER A 1 97 ? -40.934 -22.125 15.930 1.00 53.88 97 SER A C 1
ATOM 813 O O . SER A 1 97 ? -40.935 -23.283 15.510 1.00 53.88 97 SER A O 1
ATOM 815 N N . GLY A 1 98 ? -41.132 -21.792 17.204 1.00 47.44 98 GLY A N 1
ATOM 816 C CA . GLY A 1 98 ? -41.727 -22.680 18.184 1.00 47.44 98 GLY A CA 1
ATOM 817 C C . GLY A 1 98 ? -43.072 -23.195 17.680 1.00 47.44 98 GLY A C 1
ATOM 818 O O . GLY A 1 98 ? -43.880 -22.454 17.122 1.00 47.44 98 GLY A O 1
ATOM 819 N N . VAL A 1 99 ? -43.235 -24.500 17.846 1.00 55.34 99 VAL A N 1
ATOM 820 C CA . VAL A 1 99 ? -44.469 -25.271 17.731 1.00 55.34 99 VAL A CA 1
ATOM 821 C C . VAL A 1 99 ? -45.555 -24.673 18.623 1.00 55.34 99 VAL A C 1
ATOM 823 O O . VAL A 1 99 ? -45.286 -24.434 19.794 1.00 55.34 99 VAL A O 1
ATOM 826 N N . ASP A 1 100 ? -46.776 -24.568 18.099 1.00 51.53 100 ASP A N 1
ATOM 827 C CA . ASP A 1 100 ? -47.990 -24.799 18.885 1.00 51.53 100 ASP A CA 1
ATOM 828 C C . ASP A 1 100 ? -48.977 -25.630 18.040 1.00 51.53 100 ASP A C 1
ATOM 830 O O . ASP A 1 100 ? -49.408 -25.229 16.956 1.00 51.53 100 ASP A O 1
ATOM 834 N N . ASP A 1 101 ? -49.238 -26.837 18.541 1.00 56.53 101 ASP A N 1
ATOM 835 C CA . ASP A 1 101 ? -50.326 -27.755 18.190 1.00 56.53 101 ASP A CA 1
ATOM 836 C C . ASP A 1 101 ? -51.690 -27.233 18.716 1.00 56.53 101 ASP A C 1
ATOM 838 O O . ASP A 1 101 ? -51.726 -26.281 19.493 1.00 56.53 101 ASP A O 1
ATOM 842 N N . ASP A 1 102 ? -52.781 -27.947 18.370 1.00 50.16 102 ASP A N 1
ATOM 843 C CA . ASP A 1 102 ? -54.173 -27.866 18.904 1.00 50.16 102 ASP A CA 1
ATOM 844 C C . ASP A 1 102 ? -55.132 -26.919 18.110 1.00 50.16 102 ASP A C 1
ATOM 846 O O . ASP A 1 102 ? -54.796 -25.779 17.821 1.00 50.16 102 ASP A O 1
ATOM 850 N N . VAL A 1 103 ? -56.373 -27.240 17.698 1.00 52.62 103 VAL A N 1
ATOM 851 C CA . VAL A 1 103 ? -57.238 -28.423 17.840 1.00 52.62 103 VAL A CA 1
ATOM 852 C C . VAL A 1 103 ? -58.464 -28.316 16.899 1.00 52.62 103 VAL A C 1
ATOM 854 O O . VAL A 1 103 ? -58.896 -27.223 16.547 1.00 52.62 103 VAL A O 1
ATOM 857 N N . SER A 1 104 ? -59.021 -29.479 16.537 1.00 49.34 104 SER A N 1
ATOM 858 C CA . SER A 1 104 ? -60.403 -29.802 16.106 1.00 49.34 104 SER A CA 1
ATOM 859 C C . SER A 1 104 ? -61.169 -28.941 15.082 1.00 49.34 104 SER A C 1
ATOM 861 O O . SER A 1 104 ? -61.581 -27.818 15.350 1.00 49.34 104 SER A O 1
ATOM 863 N N . ALA A 1 105 ? -61.617 -29.593 13.999 1.00 50.50 105 ALA A N 1
ATOM 864 C CA . ALA A 1 105 ? -62.851 -29.223 13.303 1.00 50.50 105 ALA A CA 1
ATOM 865 C C . ALA A 1 105 ? -63.683 -30.471 12.969 1.00 50.50 105 ALA A C 1
ATOM 867 O O . ALA A 1 105 ? -63.293 -31.333 12.186 1.00 50.50 105 ALA A O 1
ATOM 868 N N . THR A 1 106 ? -64.837 -30.543 13.621 1.00 53.47 106 THR A N 1
ATOM 869 C CA . THR A 1 106 ? -65.998 -31.385 13.336 1.00 53.47 106 THR A CA 1
ATOM 870 C C . THR A 1 106 ? -66.677 -30.981 12.025 1.00 53.47 106 THR A C 1
ATOM 872 O O . THR A 1 106 ? -66.942 -29.790 11.848 1.00 53.47 106 THR A O 1
ATOM 875 N N . SER A 1 107 ? -67.058 -31.946 11.181 1.00 56.81 107 SER A N 1
ATOM 876 C CA . SER A 1 107 ? -68.382 -32.086 10.523 1.00 56.81 107 SER A CA 1
ATOM 877 C C . SER A 1 107 ? -68.417 -33.342 9.660 1.00 56.81 107 SER A C 1
ATOM 879 O O . SER A 1 107 ? -67.426 -33.574 8.935 1.00 56.81 107 SER A O 1
#

Solvent-accessible surface area (backbone atoms only — not comparable to full-atom values): 7054 Å² total; per-residue (Å²): 138,87,88,77,90,80,84,68,47,74,65,56,49,52,53,55,50,47,54,51,39,61,73,65,66,60,74,68,60,46,75,47,79,46,76,37,81,91,76,74,42,46,31,37,39,35,30,67,57,95,69,59,69,68,58,53,52,52,53,51,54,48,47,63,72,67,46,74,91,61,65,71,43,82,52,101,69,38,36,30,36,64,60,84,60,93,80,77,61,81,74,76,78,80,75,79,76,77,86,80,84,89,79,88,83,89,131

Foldseek 3Di:
DDDDDPPQDPLNVCLVVVVVCVVVVPDDFDWDWDQDPVQRAIKIKTAGDDDDSVVSSVVVVVCVVPPDPDQFDDDNGITMDTDDDPPPDDPPPPPPPDDDDDDDDDD

Radius of gyration: 24.19 Å; Cα contacts (8 Å, |Δi|>4): 97; chains: 1; bounding box: 92×48×30 Å

Mean predicted aligned error: 11.55 Å

Organism: NCBI:txid1448319

Sequence (107 aa):
MTSKNLNRTNIDIILTEYQKDHAACVPFPIRYLLFDRKFGRDIFYEIPQDIEPDLLKSSLNQYVRERGTTIGYSHDVFQAWPRRSFQEEDVPNRSDSGVDDDVSATS

pLDDT: mean 80.92, std 16.62, range [44.47, 95.88]